Protein AF-A0A2T4PUZ6-F1 (afdb_monomer)

pLDDT: mean 88.41, std 7.75, range [65.0, 96.75]

Foldseek 3Di:
DVLVVVLVVLLVVLQVQLVCCLVVLPCVVVVVDDPVLADPVCSNVLSNLQSVLSNQLSVLQSVLSVCCVPDVVSSVVSNVVSVVSNVVSVVVVVVNSD

Sequence (98 aa):
MFDIVISISCFLVSILMAIYVAYSKNLKIIASIDHEKVRPENKNKIAYIFSICLVLGTIFIISSGLLHDYNFYLSIFLFVVGFAILVLFYIIFLKLNK

Mean predicted aligned error: 4.55 Å

Organism: NCBI:txid71237

Radius of gyration: 14.94 Å; Cα contacts (8 Å, |Δi|>4): 93; chains: 1; bounding box: 35×24×39 Å

Structure (mmCIF, N/CA/C/O backbone):
data_AF-A0A2T4PUZ6-F1
#
_entry.id   AF-A0A2T4PUZ6-F1
#
loop_
_atom_site.group_PDB
_atom_site.id
_atom_site.type_symbol
_atom_site.label_atom_id
_atom_site.label_alt_id
_atom_site.label_comp_id
_atom_site.label_asym_id
_atom_site.label_entity_id
_atom_site.label_seq_id
_atom_site.pdbx_PDB_ins_code
_atom_site.Cartn_x
_atom_site.Cartn_y
_atom_site.Cartn_z
_atom_site.occupancy
_atom_site.B_iso_or_equiv
_atom_site.auth_seq_id
_atom_site.auth_comp_id
_atom_site.auth_asym_id
_atom_site.auth_atom_id
_atom_site.pdbx_PDB_model_num
ATOM 1 N N . MET A 1 1 ? 11.881 8.231 -16.844 1.00 66.88 1 MET A N 1
ATOM 2 C CA . MET A 1 1 ? 11.956 9.366 -15.881 1.00 66.88 1 MET A CA 1
ATOM 3 C C . MET A 1 1 ? 10.568 9.759 -15.385 1.00 66.88 1 MET A C 1
ATOM 5 O O . MET A 1 1 ? 10.401 9.904 -14.183 1.00 66.88 1 MET A O 1
ATOM 9 N N . PHE A 1 2 ? 9.571 9.868 -16.271 1.00 78.00 2 PHE A N 1
ATOM 10 C CA . PHE A 1 2 ? 8.176 10.129 -15.896 1.00 78.00 2 PHE A CA 1
ATOM 11 C C . PHE A 1 2 ? 7.592 9.061 -14.946 1.00 78.00 2 PHE A C 1
ATOM 13 O O . PHE A 1 2 ? 7.000 9.415 -13.931 1.00 78.00 2 PHE A O 1
ATOM 20 N N . ASP A 1 3 ? 7.880 7.775 -15.174 1.00 83.12 3 ASP A N 1
ATOM 21 C CA . ASP A 1 3 ? 7.389 6.665 -14.330 1.00 83.12 3 ASP A CA 1
ATOM 22 C C . ASP A 1 3 ? 7.926 6.714 -12.897 1.00 83.12 3 ASP A C 1
ATOM 24 O O . ASP A 1 3 ? 7.227 6.383 -11.942 1.00 83.12 3 ASP A O 1
ATOM 28 N N . ILE A 1 4 ? 9.159 7.198 -12.731 1.00 87.81 4 ILE A N 1
ATOM 29 C CA . ILE A 1 4 ? 9.784 7.398 -11.420 1.00 87.81 4 ILE A CA 1
ATOM 30 C C . ILE A 1 4 ? 9.090 8.550 -10.683 1.00 87.81 4 ILE A C 1
ATOM 32 O O . ILE A 1 4 ? 8.817 8.441 -9.490 1.00 87.81 4 ILE A O 1
ATOM 36 N N . VAL A 1 5 ? 8.752 9.638 -11.384 1.00 91.81 5 VAL A N 1
ATOM 37 C CA . VAL A 1 5 ? 8.029 10.778 -10.796 1.00 91.81 5 VAL A CA 1
ATOM 38 C C . VAL A 1 5 ? 6.616 10.370 -10.373 1.00 91.81 5 VAL A C 1
ATOM 40 O O . VAL A 1 5 ? 6.190 10.700 -9.262 1.00 91.81 5 VAL A O 1
ATOM 43 N N . ILE A 1 6 ? 5.905 9.602 -11.205 1.00 90.56 6 ILE A N 1
ATOM 44 C CA . ILE A 1 6 ? 4.595 9.033 -10.851 1.00 90.56 6 ILE A CA 1
ATOM 45 C C . ILE A 1 6 ? 4.728 8.115 -9.633 1.00 90.56 6 ILE A C 1
ATOM 47 O O . ILE A 1 6 ? 3.980 8.246 -8.670 1.00 90.56 6 ILE A O 1
ATOM 51 N N . SER A 1 7 ? 5.728 7.237 -9.627 1.00 91.62 7 SER A N 1
ATOM 52 C CA . SER A 1 7 ? 5.979 6.320 -8.513 1.00 91.62 7 SER A CA 1
ATOM 53 C C . SER A 1 7 ? 6.198 7.065 -7.193 1.00 91.62 7 SER A C 1
ATOM 55 O O . SER A 1 7 ? 5.537 6.783 -6.195 1.00 91.62 7 SER A O 1
ATOM 57 N N . ILE A 1 8 ? 7.074 8.073 -7.184 1.00 92.44 8 ILE A N 1
ATOM 58 C CA . ILE A 1 8 ? 7.362 8.869 -5.983 1.00 92.44 8 ILE A CA 1
ATOM 59 C C . ILE A 1 8 ? 6.122 9.645 -5.526 1.00 92.44 8 ILE A C 1
ATOM 61 O O . ILE A 1 8 ? 5.827 9.682 -4.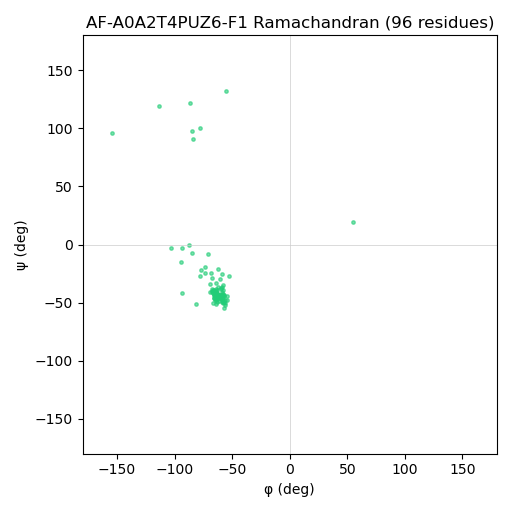332 1.00 92.44 8 ILE A O 1
ATOM 65 N N . SER A 1 9 ? 5.374 10.244 -6.454 1.00 93.81 9 SER A N 1
ATOM 66 C CA . SER A 1 9 ? 4.159 10.990 -6.110 1.00 93.81 9 SER A CA 1
ATOM 67 C C . SER A 1 9 ? 3.061 10.082 -5.544 1.00 93.81 9 SER A C 1
ATOM 69 O O . SER A 1 9 ? 2.494 10.412 -4.502 1.00 93.81 9 SER A O 1
ATOM 71 N N . CYS A 1 10 ? 2.827 8.903 -6.128 1.00 92.50 10 CYS A N 1
ATOM 72 C CA . CYS A 1 10 ? 1.924 7.894 -5.565 1.00 92.50 10 CYS A CA 1
ATOM 73 C C . CYS A 1 10 ? 2.353 7.457 -4.158 1.00 92.50 10 CYS A C 1
ATOM 75 O O . CYS A 1 10 ? 1.515 7.365 -3.257 1.00 92.50 10 CYS A O 1
ATOM 77 N N . PHE A 1 11 ? 3.652 7.238 -3.942 1.00 94.50 11 PHE A N 1
ATOM 78 C CA . PHE A 1 11 ? 4.175 6.855 -2.633 1.00 94.50 11 PHE A CA 1
ATOM 79 C C . PHE A 1 11 ? 3.964 7.951 -1.580 1.00 94.50 11 PHE A C 1
ATOM 81 O O . PHE A 1 11 ? 3.481 7.668 -0.482 1.00 94.50 11 PHE A O 1
ATOM 88 N N . LEU A 1 12 ? 4.247 9.211 -1.924 1.00 95.00 12 LEU A N 1
ATOM 89 C CA . LEU A 1 12 ? 4.024 10.355 -1.035 1.00 95.00 12 LEU A CA 1
ATOM 90 C C . LEU A 1 12 ? 2.547 10.506 -0.661 1.00 95.00 12 LEU A C 1
ATOM 92 O O . LEU A 1 12 ? 2.230 10.666 0.518 1.00 95.00 12 LEU A O 1
ATOM 96 N N . VAL A 1 13 ? 1.640 10.402 -1.636 1.00 94.62 13 VAL A N 1
ATOM 97 C CA . VAL A 1 13 ? 0.191 10.465 -1.387 1.00 94.62 13 VAL A CA 1
ATOM 98 C C . VAL A 1 13 ? -0.252 9.326 -0.466 1.00 94.62 13 VAL A C 1
ATOM 100 O O . VAL A 1 13 ? -0.994 9.565 0.489 1.00 94.62 13 VAL A O 1
ATOM 103 N N . SER A 1 14 ? 0.245 8.107 -0.694 1.00 94.56 14 SER A N 1
ATOM 104 C CA . SER A 1 14 ? -0.041 6.961 0.173 1.00 94.56 14 SER A CA 1
ATOM 105 C C . SER A 1 14 ? 0.442 7.184 1.605 1.00 94.56 14 SER A C 1
ATOM 107 O O . SER A 1 14 ? -0.289 6.859 2.540 1.00 94.56 14 SER A O 1
ATOM 109 N N . ILE A 1 15 ? 1.648 7.723 1.805 1.00 94.62 15 ILE A N 1
ATOM 110 C CA . ILE A 1 15 ? 2.175 8.008 3.147 1.00 94.62 15 ILE A CA 1
ATOM 111 C C . ILE A 1 15 ? 1.330 9.076 3.837 1.00 94.62 15 ILE A C 1
ATOM 113 O O . ILE A 1 15 ? 0.936 8.888 4.986 1.00 94.62 15 ILE A O 1
ATOM 117 N N . LEU A 1 16 ? 1.026 10.179 3.150 1.00 94.12 16 LEU A N 1
ATOM 118 C CA . LEU A 1 16 ? 0.228 11.265 3.721 1.00 94.12 16 LEU A CA 1
ATOM 119 C C . LEU A 1 16 ? -1.158 10.770 4.144 1.00 94.12 16 LEU A C 1
ATOM 121 O O . LEU A 1 16 ? -1.599 11.066 5.255 1.00 94.12 16 LEU A O 1
ATOM 125 N N . MET A 1 17 ? -1.807 9.952 3.311 1.00 91.31 17 MET A N 1
ATOM 126 C CA . MET A 1 17 ? -3.080 9.322 3.664 1.00 91.31 17 MET A CA 1
ATOM 127 C C . MET A 1 17 ? -2.946 8.347 4.833 1.00 91.31 17 MET A C 1
ATOM 129 O O . MET A 1 17 ? -3.763 8.378 5.753 1.00 91.31 17 MET A O 1
ATOM 133 N N . ALA A 1 18 ? -1.907 7.513 4.848 1.00 91.81 18 ALA A N 1
ATOM 134 C CA . ALA A 1 18 ? -1.669 6.575 5.938 1.00 91.81 18 ALA A CA 1
ATOM 135 C C . ALA A 1 18 ? -1.438 7.296 7.276 1.00 91.81 18 ALA A C 1
ATOM 137 O O . ALA A 1 18 ? -2.022 6.904 8.289 1.00 91.81 18 ALA A O 1
ATOM 138 N N . ILE A 1 19 ? -0.647 8.373 7.285 1.00 91.12 19 ILE A N 1
ATOM 139 C CA . ILE A 1 19 ? -0.411 9.209 8.470 1.00 91.12 19 ILE A CA 1
ATOM 140 C C . ILE A 1 19 ? -1.711 9.883 8.908 1.00 91.12 19 ILE A C 1
ATOM 142 O O . ILE A 1 19 ? -2.064 9.826 10.088 1.00 91.12 19 ILE A O 1
ATOM 146 N N . TYR A 1 20 ? -2.448 10.481 7.968 1.00 90.75 20 TYR A N 1
ATOM 147 C CA . TYR A 1 20 ? -3.713 11.139 8.271 1.00 90.75 20 TYR A CA 1
ATOM 148 C C . TYR A 1 20 ? -4.702 10.168 8.922 1.00 90.75 20 TYR A C 1
ATOM 150 O O . TYR A 1 20 ? -5.290 10.495 9.955 1.00 90.75 20 TYR A O 1
ATOM 158 N N . VAL A 1 21 ? -4.883 8.969 8.361 1.00 89.25 21 VAL A N 1
ATOM 159 C CA . VAL A 1 21 ? -5.821 7.974 8.902 1.00 89.25 21 VAL A CA 1
ATOM 160 C C . VAL A 1 21 ? -5.347 7.446 10.257 1.00 89.25 21 VAL A C 1
ATOM 162 O O . VAL A 1 21 ? -6.162 7.335 11.173 1.00 89.25 21 VAL A O 1
ATOM 165 N N . ALA A 1 22 ? -4.044 7.204 10.429 1.00 87.69 22 ALA A N 1
ATOM 166 C CA . ALA A 1 22 ? -3.484 6.749 11.701 1.00 87.69 22 ALA A CA 1
ATOM 167 C C . ALA A 1 22 ? -3.667 7.784 12.828 1.00 87.69 22 ALA A C 1
ATOM 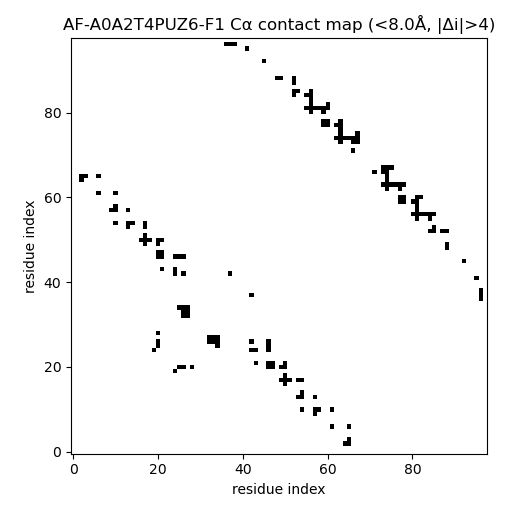169 O O . ALA A 1 22 ? -3.973 7.408 13.960 1.00 87.69 22 ALA A O 1
ATOM 170 N N . TYR A 1 23 ? -3.515 9.078 12.526 1.00 86.69 23 TYR A N 1
ATOM 171 C CA . TYR A 1 23 ? -3.642 10.151 13.516 1.00 86.69 23 TYR A CA 1
ATOM 172 C C . TYR A 1 23 ? -5.101 10.536 13.788 1.00 86.69 23 TYR A C 1
ATOM 174 O O . TYR A 1 23 ? -5.542 10.558 14.938 1.00 86.69 23 TYR A O 1
ATOM 182 N N . SER A 1 24 ? -5.871 10.810 12.730 1.00 85.50 24 SER A N 1
ATOM 183 C CA . SER A 1 24 ? -7.264 11.266 12.844 1.00 85.50 24 SER A CA 1
ATOM 184 C C . SER A 1 24 ? -8.225 10.156 13.262 1.00 85.50 24 SER A C 1
ATOM 186 O O . SER A 1 24 ? -9.300 10.443 13.787 1.00 85.50 24 SER A O 1
ATOM 188 N N . LYS A 1 25 ? -7.871 8.888 12.996 1.00 83.19 25 LYS A N 1
ATOM 189 C CA . LYS A 1 25 ? -8.744 7.712 13.169 1.00 83.19 25 LYS A CA 1
ATOM 190 C C . LYS A 1 25 ? -10.072 7.855 12.410 1.00 83.19 25 LYS A C 1
ATOM 192 O O . LYS A 1 25 ? -11.057 7.176 12.716 1.00 83.19 25 LYS A O 1
ATOM 197 N N . ASN A 1 26 ? -10.109 8.748 11.420 1.00 80.38 26 ASN A N 1
ATOM 198 C CA . ASN A 1 26 ? -11.298 9.060 10.652 1.00 80.38 26 ASN A CA 1
ATOM 199 C C . ASN A 1 26 ? -11.467 8.039 9.523 1.00 80.38 26 ASN A C 1
ATOM 201 O O . ASN A 1 26 ? -10.975 8.217 8.409 1.00 80.38 26 ASN A O 1
ATOM 205 N N . LEU A 1 27 ? -12.191 6.957 9.818 1.00 80.44 27 LEU A N 1
ATOM 206 C CA . LEU A 1 27 ? -12.421 5.875 8.856 1.00 80.44 27 LEU A CA 1
ATOM 207 C C . LEU A 1 27 ? -13.364 6.274 7.711 1.00 80.44 27 LEU A C 1
ATOM 209 O O . LEU A 1 27 ? -13.475 5.511 6.762 1.00 80.44 27 LEU A O 1
ATOM 213 N N . LYS A 1 28 ? -14.006 7.455 7.755 1.00 78.38 28 LYS A N 1
ATOM 214 C CA . LYS A 1 28 ? -14.874 7.942 6.663 1.00 78.38 28 LYS A CA 1
ATOM 215 C C . LYS A 1 28 ? -14.122 8.148 5.345 1.00 78.38 28 LYS A C 1
ATOM 217 O O . LYS A 1 28 ? -14.740 8.161 4.291 1.00 78.38 28 LYS A O 1
ATOM 222 N N . ILE A 1 29 ? -12.799 8.305 5.403 1.00 76.06 29 ILE A N 1
ATOM 223 C CA . ILE A 1 29 ? -11.945 8.384 4.208 1.00 76.06 29 ILE A CA 1
ATOM 224 C C . ILE A 1 29 ? -11.881 7.046 3.469 1.00 76.06 29 ILE A C 1
ATOM 226 O O . ILE A 1 29 ? -11.640 7.003 2.264 1.00 76.06 29 ILE A O 1
ATOM 230 N N . ILE A 1 30 ? -12.119 5.942 4.171 1.00 79.56 30 ILE A N 1
ATOM 231 C CA . ILE A 1 30 ? -12.110 4.615 3.580 1.00 79.56 30 ILE A CA 1
ATOM 232 C C . ILE A 1 30 ? -13.505 4.383 3.002 1.00 79.56 30 ILE A C 1
ATOM 234 O O . ILE A 1 30 ? -14.424 4.009 3.723 1.00 79.56 30 ILE A O 1
ATOM 238 N N . ALA A 1 31 ? -13.659 4.606 1.694 1.00 68.12 31 ALA A N 1
ATOM 239 C CA . ALA A 1 31 ? -14.955 4.591 1.003 1.00 68.12 31 ALA A CA 1
ATOM 240 C C . ALA A 1 31 ? -15.787 3.313 1.235 1.00 68.12 31 ALA A C 1
ATOM 242 O O . ALA A 1 31 ? -17.010 3.349 1.178 1.00 68.12 31 ALA A O 1
ATOM 243 N N . SER A 1 32 ? -15.135 2.183 1.523 1.00 70.81 32 SER A N 1
ATOM 244 C CA . SER A 1 32 ? -15.806 0.905 1.781 1.00 70.81 32 SER A CA 1
ATOM 245 C C . SER A 1 32 ? -16.221 0.684 3.248 1.00 70.81 32 SER A C 1
ATOM 247 O O . SER A 1 32 ? -16.751 -0.386 3.561 1.00 70.81 32 SER A O 1
ATOM 249 N N . ILE A 1 33 ? -15.957 1.627 4.158 1.00 76.56 33 ILE A N 1
ATOM 250 C CA . ILE A 1 33 ? -16.206 1.473 5.596 1.00 76.56 33 ILE A CA 1
ATOM 251 C C . ILE A 1 33 ? -17.301 2.428 6.055 1.00 76.56 33 ILE A C 1
ATOM 253 O O . ILE A 1 33 ? -17.151 3.647 6.037 1.00 76.56 33 ILE A O 1
ATOM 257 N N . ASP A 1 34 ? -18.380 1.848 6.574 1.00 76.12 34 ASP A N 1
ATOM 258 C CA . ASP A 1 34 ? -19.412 2.593 7.283 1.00 76.12 34 ASP A CA 1
ATOM 259 C C . ASP A 1 34 ? -18.926 2.918 8.704 1.00 76.12 34 ASP A C 1
ATOM 261 O O . ASP A 1 34 ? -18.919 2.064 9.594 1.00 76.12 34 ASP A O 1
ATOM 265 N N . HIS A 1 35 ? -18.461 4.154 8.905 1.00 69.31 35 HIS A N 1
ATOM 266 C CA . HIS A 1 35 ? -17.837 4.586 10.158 1.00 69.31 35 HIS A CA 1
ATOM 267 C C . HIS A 1 35 ? -18.752 4.445 11.386 1.00 69.31 35 HIS A C 1
ATOM 269 O O . HIS A 1 35 ? -18.249 4.311 12.508 1.00 69.31 35 HIS A O 1
ATOM 275 N N . GLU A 1 36 ? -20.070 4.479 11.186 1.00 71.19 36 GLU A N 1
ATOM 276 C CA . GLU A 1 36 ? -21.067 4.398 12.259 1.00 71.19 36 GLU A CA 1
ATOM 277 C C . GLU A 1 36 ? -21.254 2.965 12.765 1.00 71.19 36 GLU A C 1
ATOM 279 O O . GLU A 1 36 ? -21.535 2.757 13.943 1.00 71.19 36 GLU A O 1
ATOM 284 N N . LYS A 1 37 ? -20.998 1.968 11.911 1.00 75.00 37 LYS A N 1
ATOM 285 C CA . LYS A 1 37 ? -21.097 0.543 12.264 1.00 75.00 37 LYS A CA 1
ATOM 286 C C . LYS A 1 37 ? -19.839 -0.012 12.930 1.00 75.00 37 LYS A C 1
ATOM 288 O O . LYS A 1 37 ? -19.842 -1.160 13.362 1.00 75.00 37 LYS A O 1
ATOM 293 N N . VAL A 1 38 ? -18.756 0.764 13.001 1.00 79.06 38 VAL A N 1
ATOM 294 C CA . VAL A 1 38 ? -17.488 0.313 13.590 1.00 79.06 38 VAL A CA 1
ATOM 295 C C . VAL A 1 38 ? -17.479 0.540 15.096 1.00 79.06 38 VAL A C 1
ATOM 297 O O . VAL A 1 38 ? -17.551 1.684 15.559 1.00 79.06 38 VAL A O 1
ATOM 300 N N . ARG A 1 39 ? -17.292 -0.542 15.866 1.00 80.62 39 ARG A N 1
ATOM 301 C CA . ARG A 1 39 ? -17.148 -0.463 17.329 1.00 80.62 39 ARG A CA 1
ATOM 302 C C . ARG A 1 39 ? -16.006 0.496 17.706 1.00 80.62 39 ARG A C 1
ATOM 304 O O . ARG A 1 39 ? -14.908 0.374 17.154 1.00 80.62 39 ARG A O 1
ATOM 311 N N . PRO A 1 40 ? -16.214 1.435 18.649 1.00 79.38 40 PRO A N 1
ATOM 312 C CA . PRO A 1 40 ? -15.234 2.474 18.977 1.00 79.38 40 PRO A CA 1
ATOM 313 C C . PRO A 1 40 ? -13.879 1.907 19.430 1.00 79.38 40 PRO A C 1
ATOM 315 O O . PRO A 1 40 ? -12.836 2.444 19.062 1.00 79.38 40 PRO A O 1
ATOM 318 N N . GLU A 1 41 ? -13.890 0.772 20.131 1.00 83.94 41 GLU A N 1
ATOM 319 C CA . GLU A 1 41 ? -12.708 0.007 20.560 1.00 83.94 41 GLU A CA 1
ATOM 320 C C . GLU A 1 41 ? -11.829 -0.499 19.400 1.00 83.94 41 GLU A C 1
ATOM 322 O O . GLU A 1 41 ? -10.606 -0.593 19.530 1.00 83.94 41 GLU A O 1
ATOM 327 N N . ASN A 1 42 ? -12.428 -0.767 18.236 1.00 84.75 42 ASN A N 1
ATOM 328 C CA . ASN A 1 42 ? -11.732 -1.306 17.069 1.00 84.75 42 ASN A CA 1
ATOM 329 C C . ASN A 1 42 ? -11.279 -0.214 16.095 1.00 84.75 42 ASN A C 1
ATOM 331 O O . ASN A 1 42 ? -10.400 -0.477 15.274 1.00 84.75 42 ASN A O 1
ATOM 335 N N . LYS A 1 43 ? -11.795 1.022 16.206 1.00 83.94 43 LYS A N 1
ATOM 336 C CA . LYS A 1 43 ? -11.465 2.128 15.285 1.00 83.94 43 LYS A CA 1
ATOM 337 C C . LYS A 1 43 ? -9.963 2.380 15.186 1.00 83.94 43 LYS A C 1
ATOM 339 O O . LYS A 1 43 ? -9.437 2.517 14.086 1.00 83.94 43 LYS A O 1
ATOM 344 N N . ASN A 1 44 ? -9.270 2.387 16.325 1.00 86.12 44 ASN A N 1
ATOM 345 C CA . ASN A 1 44 ? -7.831 2.642 16.364 1.00 86.12 44 ASN A CA 1
ATOM 346 C C . ASN A 1 44 ? -7.030 1.506 15.704 1.00 86.12 44 ASN A C 1
ATOM 348 O O . ASN A 1 44 ? -6.103 1.757 14.940 1.00 86.12 44 ASN A O 1
ATOM 352 N N . LYS A 1 45 ? -7.429 0.250 15.953 1.00 87.31 45 LYS A N 1
ATOM 353 C CA . LYS A 1 45 ? -6.805 -0.930 15.338 1.00 87.31 45 LYS A CA 1
ATOM 354 C C . LYS A 1 45 ? -7.025 -0.941 13.827 1.00 87.31 45 LYS A C 1
ATOM 356 O O . LYS A 1 45 ? -6.077 -1.143 13.081 1.00 87.31 45 LYS A O 1
ATOM 361 N N . ILE A 1 46 ? -8.252 -0.678 13.378 1.00 88.88 46 ILE A N 1
ATOM 362 C CA . ILE A 1 46 ? -8.605 -0.645 11.954 1.00 88.88 46 ILE A CA 1
ATOM 363 C C . ILE A 1 46 ? -7.840 0.465 11.233 1.00 88.88 46 ILE A C 1
ATOM 365 O O . ILE A 1 46 ? -7.270 0.201 10.181 1.00 88.88 46 ILE A O 1
ATOM 369 N N . ALA A 1 47 ? -7.783 1.672 11.807 1.00 89.50 47 ALA A N 1
ATOM 370 C CA . ALA A 1 47 ? -7.023 2.783 11.237 1.00 89.50 47 ALA A CA 1
ATOM 371 C C . ALA A 1 47 ? -5.541 2.421 11.069 1.00 89.50 47 ALA A C 1
ATOM 373 O O . ALA A 1 47 ? -4.973 2.628 10.002 1.00 89.50 47 ALA A O 1
ATOM 374 N N . TYR A 1 48 ? -4.932 1.814 12.090 1.00 90.00 48 TYR A N 1
ATOM 375 C CA . TYR A 1 48 ? -3.525 1.424 12.042 1.00 90.00 48 TYR A CA 1
ATOM 376 C C . TYR A 1 48 ? -3.247 0.322 11.008 1.00 90.00 48 TYR A C 1
ATOM 378 O O . TYR A 1 48 ? -2.321 0.441 10.207 1.00 90.00 48 TYR A O 1
ATOM 386 N N . ILE A 1 49 ? -4.076 -0.726 10.980 1.00 91.31 49 ILE A N 1
ATOM 387 C CA . ILE A 1 49 ? -3.948 -1.827 10.014 1.00 91.31 49 ILE A CA 1
ATOM 388 C C . ILE A 1 49 ? -4.158 -1.305 8.588 1.00 91.31 49 ILE A C 1
ATOM 390 O O . ILE A 1 49 ? -3.383 -1.652 7.702 1.00 91.31 49 ILE A O 1
ATOM 394 N N . PHE A 1 50 ? -5.144 -0.427 8.373 1.00 92.12 50 PHE A N 1
ATOM 395 C CA . PHE A 1 50 ? -5.351 0.233 7.084 1.00 92.12 50 PHE A CA 1
ATOM 396 C C . PHE A 1 50 ? -4.103 0.983 6.630 1.00 92.12 50 PHE A C 1
ATOM 398 O O . PHE A 1 50 ? -3.636 0.763 5.517 1.00 92.12 50 PHE A O 1
ATOM 405 N N . SER A 1 51 ? -3.544 1.838 7.489 1.00 92.94 51 SER A N 1
ATOM 406 C CA . SER A 1 51 ? -2.364 2.640 7.165 1.00 92.94 51 SER A CA 1
ATOM 407 C C . SER A 1 51 ? -1.168 1.773 6.771 1.00 92.94 51 SER A C 1
ATOM 409 O O . SER A 1 51 ? -0.496 2.073 5.785 1.00 92.94 51 SER A O 1
ATOM 411 N N . ILE A 1 52 ? -0.932 0.671 7.488 1.00 93.31 52 ILE A N 1
ATOM 412 C CA . ILE A 1 52 ? 0.131 -0.288 7.157 1.00 93.31 52 ILE A CA 1
ATOM 413 C C . ILE A 1 52 ? -0.139 -0.944 5.803 1.00 93.31 52 ILE A C 1
ATOM 415 O O . ILE A 1 52 ? 0.737 -0.934 4.939 1.00 93.31 52 ILE A O 1
ATOM 419 N N . CYS A 1 53 ? -1.339 -1.490 5.600 1.00 94.56 53 CYS A N 1
ATOM 420 C CA . CYS A 1 53 ? -1.705 -2.168 4.358 1.00 94.56 53 CYS A CA 1
ATOM 421 C C . CYS A 1 53 ? -1.665 -1.226 3.149 1.00 94.56 53 CYS A C 1
ATOM 423 O O . CYS A 1 53 ? -1.237 -1.645 2.077 1.00 94.56 53 CYS A O 1
ATOM 425 N N . LEU A 1 54 ? -2.058 0.038 3.321 1.00 94.06 54 LEU A N 1
ATOM 426 C CA . LEU A 1 54 ? -2.006 1.0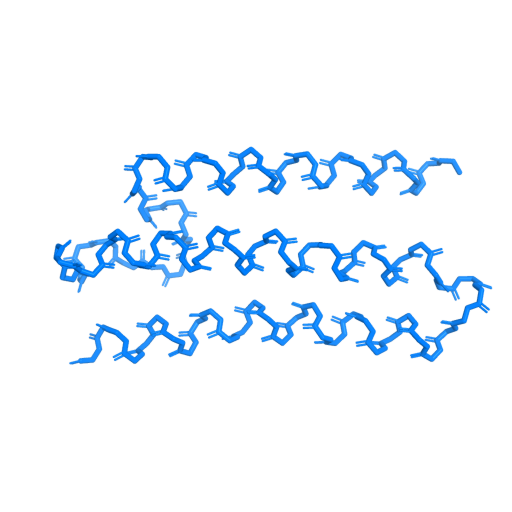54 2.276 1.00 94.06 54 LEU A CA 1
ATOM 427 C C . LEU A 1 54 ? -0.560 1.320 1.844 1.00 94.06 54 LEU A C 1
ATOM 429 O O . LEU A 1 54 ? -0.265 1.272 0.652 1.00 94.06 54 LEU A O 1
ATOM 433 N N . VAL A 1 55 ? 0.348 1.548 2.799 1.00 95.38 55 VAL A N 1
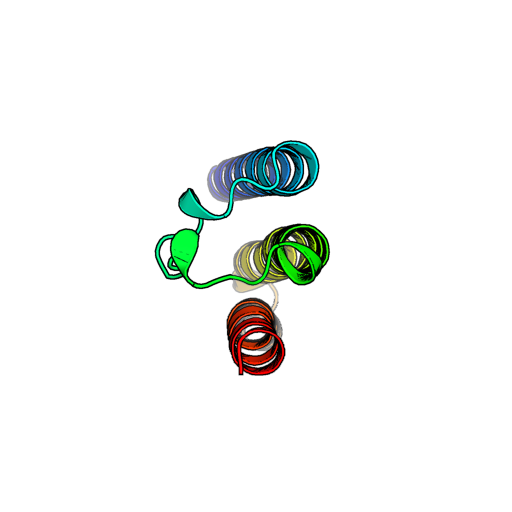ATOM 434 C CA . VAL A 1 55 ? 1.763 1.820 2.497 1.00 95.38 55 VAL A CA 1
ATOM 435 C C . VAL A 1 55 ? 2.438 0.592 1.892 1.00 95.38 55 VAL A C 1
ATOM 437 O O . VAL A 1 55 ? 3.052 0.703 0.833 1.00 95.38 55 VAL A O 1
ATOM 440 N N . LEU A 1 56 ? 2.300 -0.582 2.515 1.00 95.75 56 LEU A N 1
ATOM 441 C CA . LEU A 1 56 ? 2.896 -1.821 2.006 1.00 95.75 56 LEU A CA 1
ATOM 442 C C . LEU A 1 56 ? 2.353 -2.187 0.624 1.00 95.75 56 LEU A C 1
ATOM 444 O O . LEU A 1 56 ? 3.139 -2.447 -0.283 1.00 95.75 56 LEU A O 1
ATOM 448 N N . GLY A 1 57 ? 1.030 -2.163 0.441 1.00 95.81 57 GLY A N 1
ATOM 449 C CA . GLY A 1 57 ? 0.401 -2.438 -0.850 1.00 95.81 57 GLY A CA 1
ATOM 450 C C . GLY A 1 57 ? 0.904 -1.487 -1.935 1.00 95.81 57 GLY A C 1
ATOM 451 O O . GLY A 1 57 ? 1.277 -1.931 -3.019 1.00 95.81 57 GLY A O 1
ATOM 452 N N . THR A 1 58 ? 1.015 -0.196 -1.614 1.00 95.31 58 THR A N 1
ATOM 453 C CA . THR A 1 58 ? 1.541 0.816 -2.539 1.00 95.31 58 THR A CA 1
ATOM 454 C C . THR A 1 58 ? 3.007 0.570 -2.897 1.00 95.31 58 THR A C 1
ATOM 456 O O . THR A 1 58 ? 3.350 0.663 -4.073 1.00 95.31 58 THR A O 1
ATOM 459 N N . ILE A 1 59 ? 3.862 0.199 -1.934 1.00 95.94 59 ILE A N 1
ATOM 460 C CA . ILE A 1 59 ? 5.267 -0.162 -2.202 1.00 95.94 59 ILE A CA 1
ATOM 461 C C . ILE A 1 59 ? 5.333 -1.299 -3.224 1.00 95.94 59 ILE A C 1
ATOM 463 O O . ILE A 1 59 ? 6.019 -1.166 -4.233 1.00 95.94 59 ILE A O 1
ATOM 467 N N . PHE A 1 60 ? 4.583 -2.381 -3.010 1.00 96.44 60 PHE A N 1
ATOM 468 C CA . PHE A 1 60 ? 4.584 -3.530 -3.917 1.00 96.44 60 PHE A CA 1
ATOM 469 C C . PHE A 1 60 ? 4.067 -3.185 -5.322 1.00 96.44 60 PHE A C 1
ATOM 471 O O . PHE A 1 60 ? 4.680 -3.585 -6.314 1.00 96.44 60 PHE A O 1
ATOM 478 N N . ILE A 1 61 ? 2.990 -2.400 -5.422 1.00 95.19 61 ILE A N 1
ATOM 479 C CA . ILE A 1 61 ? 2.429 -1.964 -6.713 1.00 95.19 61 ILE A CA 1
ATOM 480 C C . ILE A 1 61 ? 3.420 -1.067 -7.470 1.00 95.19 61 ILE A C 1
ATOM 482 O O . ILE A 1 61 ? 3.628 -1.251 -8.669 1.00 95.19 61 ILE A O 1
ATOM 486 N N . ILE A 1 62 ? 4.073 -0.130 -6.781 1.00 95.38 62 ILE A N 1
ATOM 487 C CA . ILE A 1 62 ? 5.081 0.747 -7.389 1.00 95.38 62 ILE A CA 1
ATOM 488 C C . ILE A 1 62 ? 6.308 -0.057 -7.827 1.00 95.38 62 ILE A C 1
ATOM 490 O O . ILE A 1 62 ? 6.774 0.097 -8.956 1.00 95.38 62 ILE A O 1
ATOM 494 N N . SER A 1 63 ? 6.817 -0.945 -6.968 1.00 93.19 63 SER A N 1
ATOM 495 C CA . SER A 1 63 ? 7.950 -1.812 -7.306 1.00 93.19 63 SER A CA 1
ATOM 496 C C . SER A 1 63 ? 7.649 -2.694 -8.515 1.00 93.19 63 SER A C 1
ATOM 498 O O . SER A 1 63 ? 8.529 -2.883 -9.350 1.00 93.19 63 SER A O 1
ATOM 500 N N . SER A 1 64 ? 6.411 -3.177 -8.656 1.00 93.88 64 SER A N 1
ATOM 501 C CA . SER A 1 64 ? 5.967 -3.886 -9.858 1.00 93.88 64 SER A CA 1
ATOM 502 C C . SER A 1 64 ? 6.140 -3.043 -11.121 1.00 93.88 64 SER A C 1
ATOM 504 O O . SER A 1 64 ? 6.694 -3.537 -12.102 1.00 93.88 64 SER A O 1
ATOM 506 N N . GLY A 1 65 ? 5.678 -1.788 -11.112 1.00 90.75 65 GLY A N 1
ATOM 507 C CA . GLY A 1 65 ? 5.801 -0.893 -12.267 1.00 90.75 65 GLY A CA 1
ATOM 508 C C . GLY A 1 65 ? 7.258 -0.607 -12.630 1.00 90.75 65 GLY A C 1
ATOM 509 O O . GLY A 1 65 ? 7.639 -0.719 -13.790 1.00 90.75 65 GLY A O 1
ATOM 510 N N . LEU A 1 66 ? 8.098 -0.327 -11.629 1.00 92.00 66 LEU A N 1
ATOM 511 C CA . LEU A 1 66 ? 9.520 -0.023 -11.834 1.00 92.00 66 LEU A CA 1
ATOM 512 C C . LEU A 1 66 ? 10.341 -1.220 -12.338 1.00 92.00 66 LEU A C 1
ATOM 514 O O . LEU A 1 66 ? 11.349 -1.030 -13.013 1.00 92.00 66 LEU A O 1
ATOM 518 N N . LEU A 1 67 ? 9.937 -2.445 -11.998 1.00 92.38 67 LEU A N 1
ATOM 519 C CA . LEU A 1 67 ? 10.635 -3.672 -12.391 1.00 92.38 67 LEU A CA 1
ATOM 520 C C . LEU A 1 67 ? 10.088 -4.298 -13.678 1.00 92.38 67 LEU A C 1
ATOM 522 O O . LEU A 1 67 ? 10.643 -5.301 -14.124 1.00 92.38 67 LEU A O 1
ATOM 526 N N . HIS A 1 68 ? 9.033 -3.736 -14.275 1.00 89.94 68 HIS A N 1
ATOM 527 C CA . HIS A 1 68 ? 8.344 -4.330 -15.421 1.00 89.94 68 HIS A CA 1
ATOM 528 C C . HIS A 1 68 ? 9.277 -4.602 -16.605 1.00 89.94 68 HIS A C 1
ATOM 530 O O . HIS A 1 68 ? 9.320 -5.725 -17.107 1.00 89.94 68 HIS A O 1
ATOM 536 N N . ASP A 1 69 ? 10.087 -3.607 -16.969 1.00 88.38 69 ASP A N 1
ATOM 537 C CA . ASP A 1 69 ? 11.016 -3.692 -18.102 1.00 88.38 69 ASP A CA 1
ATOM 538 C C . ASP A 1 69 ? 12.233 -4.590 -17.817 1.00 88.38 69 ASP A C 1
ATOM 540 O O . ASP A 1 69 ? 12.897 -5.056 -18.740 1.00 88.38 69 ASP A O 1
ATOM 544 N N . TYR A 1 70 ? 12.528 -4.856 -16.539 1.00 90.62 70 TYR A N 1
ATOM 545 C CA . TYR A 1 70 ? 13.668 -5.675 -16.115 1.00 90.62 70 TYR A CA 1
ATOM 546 C C . TYR A 1 70 ? 13.296 -7.146 -15.920 1.00 90.62 70 TYR A C 1
ATOM 548 O O . TYR A 1 70 ? 14.073 -8.039 -16.257 1.00 90.62 70 TYR A O 1
ATOM 556 N N . ASN A 1 71 ? 12.133 -7.416 -15.323 1.00 95.00 71 ASN A N 1
ATOM 557 C CA . ASN A 1 71 ? 11.656 -8.763 -15.042 1.00 95.00 71 ASN A CA 1
ATOM 558 C C . ASN A 1 71 ? 10.124 -8.789 -14.952 1.00 95.00 71 ASN A C 1
ATOM 560 O O . ASN A 1 71 ? 9.530 -8.558 -13.895 1.00 95.00 71 ASN A O 1
ATOM 564 N N . PHE A 1 72 ? 9.494 -9.147 -16.069 1.00 92.62 72 PHE A N 1
ATOM 565 C CA . PHE A 1 72 ? 8.042 -9.221 -16.211 1.00 92.62 72 PHE A CA 1
ATOM 566 C C . PHE A 1 72 ? 7.368 -10.155 -15.190 1.00 92.62 72 PHE A C 1
ATOM 568 O O . PHE A 1 72 ? 6.360 -9.792 -14.584 1.00 92.62 72 PHE A O 1
ATOM 575 N N . TYR A 1 73 ? 7.933 -11.343 -14.950 1.00 95.38 73 TYR A N 1
ATOM 576 C CA . TYR A 1 73 ? 7.351 -12.308 -14.011 1.00 95.38 73 TYR A CA 1
ATOM 577 C C . TYR A 1 73 ? 7.402 -11.800 -12.568 1.00 95.38 73 TYR A C 1
ATOM 579 O O . TYR A 1 73 ? 6.421 -11.922 -11.832 1.00 95.38 73 TYR A O 1
ATOM 587 N N . LEU A 1 74 ? 8.524 -11.192 -12.172 1.00 94.69 74 LEU A N 1
ATOM 588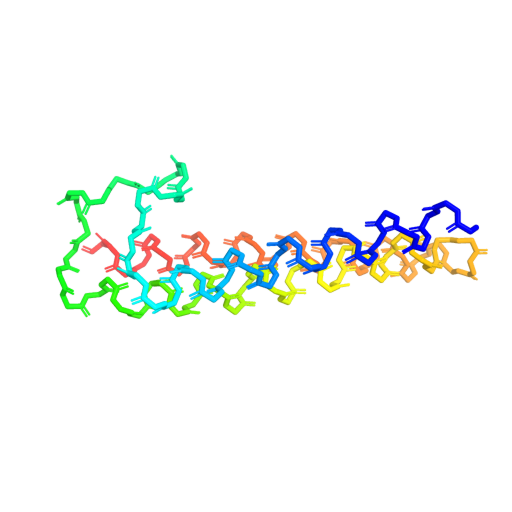 C CA . LEU A 1 74 ? 8.667 -10.576 -10.854 1.00 94.69 74 LEU A CA 1
ATOM 589 C C . LEU A 1 74 ? 7.727 -9.374 -10.695 1.00 94.69 74 LEU A C 1
ATOM 591 O O . LEU A 1 74 ? 7.123 -9.210 -9.638 1.00 94.69 74 LEU A O 1
ATOM 595 N N . SER A 1 75 ? 7.570 -8.569 -11.747 1.00 95.06 75 SER A N 1
ATOM 596 C CA . SER A 1 75 ? 6.636 -7.441 -11.789 1.00 95.06 75 SER A CA 1
ATOM 597 C C . SER A 1 75 ? 5.200 -7.902 -11.512 1.00 95.06 75 SER A C 1
ATOM 599 O O . SER A 1 75 ? 4.601 -7.469 -10.528 1.00 95.06 75 SER A O 1
ATOM 601 N N . ILE A 1 76 ? 4.690 -8.880 -12.271 1.00 96.50 76 ILE A N 1
ATOM 602 C CA . ILE A 1 76 ? 3.346 -9.442 -12.045 1.00 96.50 76 ILE A CA 1
ATOM 603 C C . ILE A 1 76 ? 3.202 -9.993 -10.626 1.00 96.50 76 ILE A C 1
ATOM 605 O O . ILE A 1 76 ? 2.191 -9.744 -9.968 1.00 96.50 76 ILE A O 1
ATOM 609 N N . PHE A 1 77 ? 4.201 -10.727 -10.138 1.00 96.75 77 PHE A N 1
ATOM 610 C CA . PHE A 1 77 ? 4.162 -11.276 -8.787 1.00 96.75 77 PHE A CA 1
ATOM 611 C C . PHE A 1 77 ? 4.016 -10.173 -7.727 1.00 96.75 77 PHE A C 1
ATOM 613 O O . PHE A 1 77 ? 3.139 -10.258 -6.867 1.00 96.75 77 PHE A O 1
ATOM 620 N N . LEU A 1 78 ? 4.816 -9.106 -7.816 1.00 96.62 78 LEU A N 1
ATOM 621 C CA . LEU A 1 78 ? 4.741 -7.968 -6.896 1.00 96.62 78 LEU A CA 1
ATOM 622 C C . LEU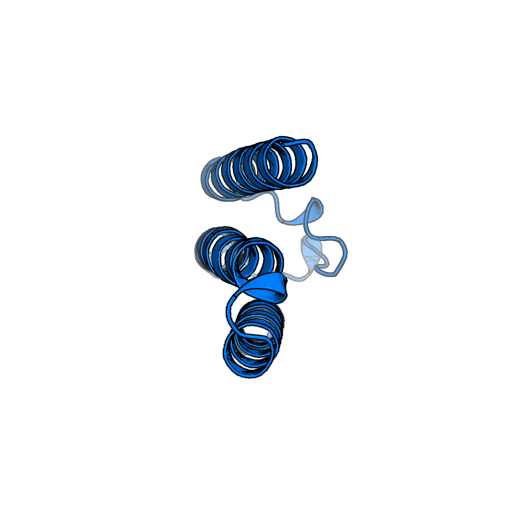 A 1 78 ? 3.401 -7.231 -7.004 1.00 96.62 78 LEU A C 1
ATOM 624 O O . LEU A 1 78 ? 2.837 -6.853 -5.979 1.00 96.62 78 LEU A O 1
ATOM 628 N N . PHE A 1 79 ? 2.855 -7.083 -8.214 1.00 95.69 79 PHE A N 1
ATOM 629 C CA . PHE A 1 79 ? 1.536 -6.487 -8.421 1.00 95.69 79 PHE A CA 1
ATOM 630 C C . PHE A 1 79 ? 0.448 -7.270 -7.681 1.00 95.69 79 PHE A C 1
ATOM 632 O O . PHE A 1 79 ? -0.334 -6.697 -6.918 1.00 95.69 79 PHE A O 1
ATOM 639 N N . VAL A 1 80 ? 0.436 -8.594 -7.857 1.00 96.69 80 VAL A N 1
ATOM 640 C CA . VAL A 1 80 ? -0.527 -9.491 -7.205 1.00 96.69 80 VAL A CA 1
ATOM 641 C C . VAL A 1 80 ? -0.366 -9.452 -5.686 1.00 96.69 80 VAL A C 1
ATOM 643 O O . VAL A 1 80 ? -1.368 -9.369 -4.977 1.00 96.69 80 VAL A O 1
ATOM 646 N N . VAL A 1 81 ? 0.867 -9.447 -5.170 1.00 96.56 81 VAL A N 1
ATOM 647 C CA . VAL A 1 81 ? 1.133 -9.323 -3.726 1.00 96.56 81 VAL A CA 1
ATOM 648 C C . VAL A 1 81 ? 0.623 -7.986 -3.181 1.00 96.56 81 VAL A C 1
ATOM 650 O O . VAL A 1 81 ? -0.036 -7.964 -2.141 1.00 96.56 81 VAL A O 1
ATOM 653 N N . GLY A 1 82 ? 0.860 -6.881 -3.890 1.00 95.69 82 GLY A N 1
ATOM 654 C CA . GLY A 1 82 ? 0.362 -5.562 -3.501 1.00 95.69 82 GLY A CA 1
ATOM 655 C C . GLY A 1 82 ? -1.164 -5.517 -3.402 1.00 95.69 82 GLY A C 1
ATOM 656 O O . GLY A 1 82 ? -1.707 -5.071 -2.388 1.00 95.69 82 GLY A O 1
ATOM 657 N N . PHE A 1 83 ? -1.863 -6.071 -4.396 1.00 94.44 83 PHE A N 1
ATOM 658 C CA . PHE A 1 83 ? -3.322 -6.213 -4.355 1.00 94.44 83 PHE A CA 1
ATOM 659 C C . PHE A 1 83 ? -3.794 -7.147 -3.236 1.00 94.44 83 PHE A C 1
ATOM 661 O O . PHE A 1 83 ? -4.754 -6.825 -2.533 1.00 94.44 83 PHE A O 1
ATOM 668 N N . ALA A 1 84 ? -3.112 -8.272 -3.022 1.00 95.38 84 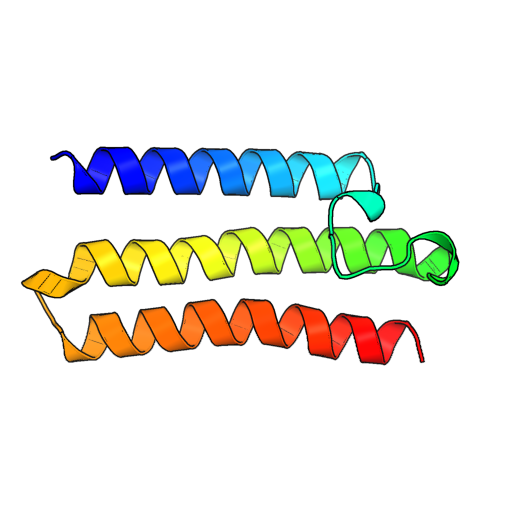ALA A N 1
ATOM 669 C CA . ALA A 1 84 ? -3.451 -9.216 -1.963 1.00 95.38 84 ALA A CA 1
ATOM 670 C C . ALA A 1 84 ? -3.375 -8.567 -0.572 1.00 95.38 84 ALA A C 1
ATOM 672 O O . ALA A 1 84 ? -4.239 -8.825 0.262 1.00 95.38 84 ALA A O 1
ATOM 673 N N . ILE A 1 85 ? -2.407 -7.677 -0.330 1.00 95.31 85 ILE A N 1
ATOM 674 C CA . ILE A 1 85 ? -2.287 -6.927 0.932 1.00 95.31 85 ILE A CA 1
ATOM 675 C C . ILE A 1 85 ? -3.479 -5.983 1.142 1.00 95.31 85 ILE A C 1
ATOM 677 O O . ILE A 1 85 ? -4.006 -5.895 2.255 1.00 95.31 85 ILE A O 1
ATOM 681 N N . LEU A 1 86 ? -3.943 -5.308 0.087 1.00 92.31 86 LEU A N 1
ATOM 682 C CA . LEU A 1 86 ? -5.124 -4.440 0.162 1.00 92.31 86 LEU A CA 1
ATOM 683 C C . LEU A 1 86 ? -6.408 -5.247 0.415 1.00 92.31 86 LEU A C 1
ATOM 685 O O . LEU A 1 86 ? -7.255 -4.837 1.209 1.00 92.31 86 LEU A O 1
ATOM 689 N N . VAL A 1 87 ? -6.540 -6.427 -0.195 1.00 91.19 87 VAL A N 1
ATOM 690 C CA . VAL A 1 87 ? -7.658 -7.348 0.074 1.00 91.19 87 VAL A CA 1
ATOM 691 C C . VAL A 1 87 ? -7.588 -7.900 1.500 1.00 91.19 87 VAL A C 1
ATOM 693 O O . VAL A 1 87 ? -8.610 -7.994 2.183 1.00 91.19 87 VAL A O 1
ATOM 696 N N . LEU A 1 88 ? -6.389 -8.219 1.990 1.00 92.12 88 LEU A N 1
ATOM 697 C CA . LEU A 1 88 ? -6.164 -8.718 3.345 1.00 92.12 88 LEU A CA 1
ATOM 698 C C . LEU A 1 88 ? -6.639 -7.714 4.403 1.00 92.12 88 LEU A C 1
ATOM 700 O O . LEU A 1 88 ? -7.263 -8.120 5.385 1.00 92.12 88 LEU A O 1
ATOM 704 N N . PHE A 1 89 ? -6.438 -6.413 4.174 1.00 91.19 89 PHE A N 1
ATOM 705 C CA . PHE A 1 89 ? -7.036 -5.374 5.014 1.00 91.19 89 PHE A CA 1
ATOM 706 C C . PHE A 1 89 ? -8.560 -5.526 5.113 1.00 91.19 89 PHE A C 1
ATOM 708 O O . PHE A 1 89 ? -9.106 -5.511 6.217 1.00 91.19 89 PHE A O 1
ATOM 715 N N . TYR A 1 90 ? -9.245 -5.713 3.984 1.00 87.06 90 TYR A N 1
ATOM 716 C CA . TYR A 1 90 ? -10.701 -5.840 3.963 1.00 87.06 90 TYR A CA 1
ATOM 717 C C . TYR A 1 90 ? -11.186 -7.090 4.709 1.00 87.06 90 TYR A C 1
ATOM 719 O O . TYR A 1 90 ? -12.145 -7.029 5.478 1.00 87.06 90 TYR A O 1
ATOM 727 N N . ILE A 1 91 ? -10.478 -8.211 4.558 1.00 88.38 91 ILE A N 1
ATOM 728 C CA . ILE A 1 91 ? -10.768 -9.451 5.292 1.00 88.38 91 ILE A CA 1
ATOM 729 C C . ILE A 1 91 ? -10.613 -9.236 6.804 1.00 88.38 91 ILE A C 1
ATOM 731 O O . ILE A 1 91 ? -11.480 -9.639 7.585 1.00 88.38 91 ILE A O 1
ATOM 735 N N . ILE A 1 92 ? -9.529 -8.581 7.230 1.00 87.69 92 ILE A N 1
ATOM 736 C CA . ILE A 1 92 ? -9.296 -8.265 8.645 1.00 87.69 92 ILE A CA 1
ATOM 737 C C . ILE A 1 92 ? -10.382 -7.322 9.170 1.00 87.69 92 ILE A C 1
ATOM 739 O O . ILE A 1 92 ? -10.907 -7.543 10.263 1.00 87.69 92 ILE A O 1
ATOM 743 N N . PHE A 1 93 ? -10.755 -6.309 8.388 1.00 86.56 93 PHE A N 1
ATOM 744 C CA . PHE A 1 93 ? -11.827 -5.380 8.726 1.00 86.56 93 PHE A CA 1
ATOM 745 C C . PHE A 1 93 ? -13.159 -6.109 8.945 1.00 86.56 93 PHE A C 1
ATOM 747 O O . PHE A 1 93 ? -13.773 -5.942 9.999 1.00 86.56 93 PHE A O 1
ATOM 754 N N . LEU A 1 94 ? -13.571 -6.972 8.011 1.00 85.25 94 LEU A N 1
ATOM 755 C CA . LEU A 1 94 ? -14.788 -7.777 8.149 1.00 85.25 94 LEU A CA 1
ATOM 756 C C . LEU A 1 94 ? -14.760 -8.654 9.405 1.00 85.25 94 LEU A C 1
ATOM 758 O O . LEU A 1 9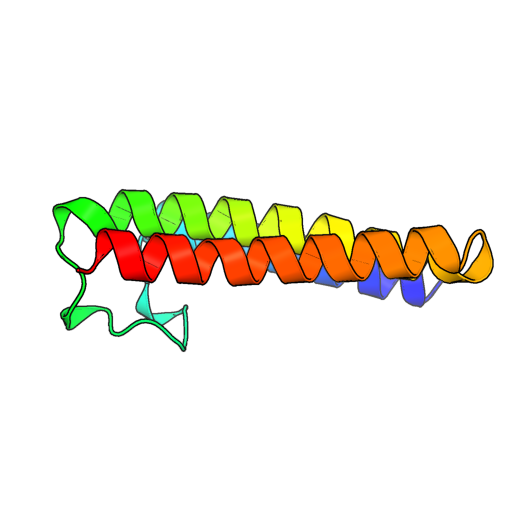4 ? -15.772 -8.779 10.090 1.00 85.25 94 LEU A O 1
ATOM 762 N N . LYS A 1 95 ? -13.604 -9.238 9.738 1.00 85.00 95 LYS A N 1
ATOM 763 C CA . LYS A 1 95 ? -13.448 -10.077 10.934 1.00 85.00 95 LYS A CA 1
ATOM 764 C C . LYS A 1 95 ? -13.521 -9.277 12.238 1.00 85.00 95 LYS A C 1
ATOM 766 O O . LYS A 1 95 ? -14.018 -9.799 13.226 1.00 85.00 95 LYS A O 1
ATOM 771 N N . LEU A 1 96 ? -13.029 -8.037 12.249 1.00 82.94 96 LEU A N 1
ATOM 772 C CA . LEU A 1 96 ? -13.084 -7.136 13.409 1.00 82.94 96 LEU A CA 1
ATOM 773 C C . LEU A 1 96 ? -14.466 -6.509 13.623 1.00 82.94 96 LEU A C 1
ATOM 775 O O . LEU A 1 96 ? -14.743 -6.021 14.720 1.00 82.94 96 LEU A O 1
ATOM 779 N N . ASN A 1 97 ? -15.291 -6.464 12.576 1.00 73.50 97 ASN A N 1
ATOM 780 C CA . ASN A 1 97 ? -16.608 -5.834 12.612 1.00 73.50 97 ASN A CA 1
ATOM 781 C C . ASN A 1 97 ? -17.775 -6.834 12.702 1.00 73.50 97 ASN A C 1
ATOM 783 O O . ASN A 1 97 ? -18.925 -6.408 12.791 1.00 73.50 97 ASN A O 1
ATOM 787 N N . LYS A 1 98 ? -17.483 -8.139 12.677 1.00 65.00 98 LYS A N 1
ATOM 788 C CA . LYS A 1 98 ? -18.418 -9.221 13.006 1.00 65.00 98 LYS A CA 1
ATOM 789 C C . LYS A 1 98 ? -18.512 -9.374 14.526 1.00 65.00 98 LYS A C 1
ATOM 791 O O . LYS A 1 98 ? -19.646 -9.480 15.038 1.00 65.00 98 LYS A O 1
#

Solvent-accessible surface area (backbone atoms only — not comparable to full-atom values): 5142 Å² total; per-residue (Å²): 110,68,66,58,53,52,43,52,51,54,50,50,53,38,48,54,51,23,52,48,28,50,72,67,45,54,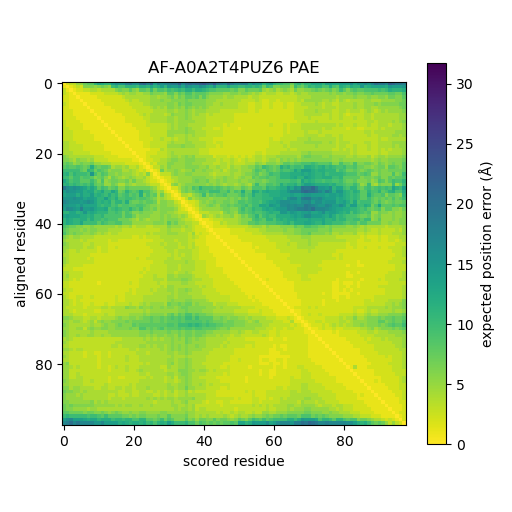48,68,78,42,84,92,46,66,59,87,74,49,57,76,87,48,39,59,57,52,24,45,49,44,25,50,26,47,41,54,16,47,51,28,40,42,51,13,64,74,32,37,93,80,38,54,71,60,12,54,50,29,34,52,50,12,52,48,37,49,51,47,42,52,54,52,50,55,65,76,64,107

Secondary structure (DSSP, 8-state):
-HHHHHHHHHHHHHHHHHHHHHHH--GGGSTT--TTSS-HHHHHHHHHHHHHHHHHHHHHHHHHHHHTTT-HHHHHHHHHHHHHHHHHHHHHHHHHH-